Protein AF-A0A9D4TYN7-F1 (afdb_monomer_lite)

Secondary structure (DSSP, 8-state):
---------------PPPP------------HHHHHHHHHHHHHHHHHHHHHHH-------SS-----TTS--GGG--SHHHHHHHHHHHHHHHHHHHHHHHHHS-S---TT-S---

Foldseek 3Di:
DDDDDDDDDDDDDDDDDDDDDDDDDDDDDDDVVVVVCVVVVVVVVVVVVVVVVVPPVPPPPPDDDLPQPPPPDDVSCSDPVVVCVVCVVVVVVVVVVVVVVCVVVPPDPDPPPDDDD

Organism: Chlorella vulgaris (NCBI:txid3077)

Radius of gyration: 37.1 Å; chains: 1; bounding box: 68×75×86 Å

Sequence (117 aa):
MQTVAASTSFSRVALARPQAVRTVAVRAVVCRAQQQNIAAKAAAAAVSLPALLAAHPALALVDNRLNGDGTGRILGINDPSLFWVIAGVFTLIWAIYYRSTRDVDGGDNDEDFGLKL

Structure (mmCIF, N/CA/C/O backbone):
data_AF-A0A9D4TYN7-F1
#
_entry.id   AF-A0A9D4TYN7-F1
#
loop_
_atom_site.group_PDB
_atom_site.id
_atom_site.type_symbol
_atom_site.label_atom_id
_atom_site.label_alt_id
_atom_site.label_comp_id
_atom_site.label_asym_id
_atom_site.label_entity_id
_atom_site.label_seq_id
_atom_site.pdbx_PDB_ins_code
_atom_site.Cartn_x
_atom_site.Cartn_y
_atom_site.Cartn_z
_atom_site.occupancy
_atom_site.B_iso_or_equiv
_atom_site.auth_seq_id
_atom_site.auth_comp_id
_atom_site.auth_asym_id
_atom_site.auth_atom_id
_atom_site.pdbx_PDB_model_num
ATOM 1 N N . MET A 1 1 ? 36.505 -50.407 24.453 1.00 43.72 1 MET A N 1
ATOM 2 C CA . MET A 1 1 ? 37.250 -50.247 25.717 1.00 43.72 1 MET A CA 1
ATOM 3 C C . MET A 1 1 ? 38.074 -48.971 25.626 1.00 43.72 1 MET A C 1
ATOM 5 O O . MET A 1 1 ? 38.730 -48.788 24.615 1.00 43.72 1 MET A O 1
ATOM 9 N N . GLN A 1 2 ? 38.017 -48.161 26.688 1.00 43.72 2 GLN A N 1
ATOM 10 C CA . GLN A 1 2 ? 38.859 -46.999 27.024 1.00 43.72 2 GLN A CA 1
ATOM 11 C C . GLN A 1 2 ? 38.504 -45.633 26.401 1.00 43.72 2 GLN A C 1
ATOM 13 O O . GLN A 1 2 ? 38.857 -45.279 25.284 1.00 43.72 2 GLN A O 1
ATOM 18 N N . THR A 1 3 ? 37.791 -44.876 27.233 1.00 45.53 3 THR A N 1
ATOM 19 C CA . THR A 1 3 ? 37.535 -43.433 27.244 1.00 45.53 3 THR A CA 1
ATOM 20 C C . THR A 1 3 ? 38.783 -42.658 27.686 1.00 45.53 3 THR A C 1
ATOM 22 O O . THR A 1 3 ? 39.393 -43.042 28.684 1.00 45.53 3 THR A O 1
ATOM 25 N N . VAL A 1 4 ? 39.122 -41.541 27.031 1.00 53.94 4 VAL A N 1
ATOM 26 C CA . VAL A 1 4 ? 40.171 -40.605 27.487 1.00 53.94 4 VAL A CA 1
ATOM 27 C C . VAL A 1 4 ? 39.534 -39.261 27.845 1.00 53.94 4 VAL A C 1
ATOM 29 O O . VAL A 1 4 ? 38.723 -38.721 27.098 1.00 53.94 4 VAL A O 1
ATOM 32 N N . ALA A 1 5 ? 39.862 -38.793 29.047 1.00 53.22 5 ALA A N 1
ATOM 33 C CA . ALA A 1 5 ? 39.185 -37.747 29.799 1.00 53.22 5 ALA A CA 1
ATOM 34 C C . ALA A 1 5 ? 39.581 -36.321 29.374 1.00 53.22 5 ALA A C 1
ATOM 36 O O . ALA A 1 5 ? 40.753 -36.027 29.144 1.00 53.22 5 ALA A O 1
ATOM 37 N N . ALA A 1 6 ? 38.590 -35.426 29.333 1.00 53.38 6 ALA A N 1
ATOM 38 C CA . ALA A 1 6 ? 38.762 -33.992 29.134 1.00 53.38 6 ALA A CA 1
ATOM 39 C C . ALA A 1 6 ? 39.302 -33.322 30.410 1.00 53.38 6 ALA A C 1
ATOM 41 O O . ALA A 1 6 ? 38.750 -33.487 31.497 1.00 53.38 6 ALA A O 1
ATOM 42 N N . SER A 1 7 ? 40.380 -32.551 30.266 1.00 56.97 7 SER A N 1
ATOM 43 C CA . SER A 1 7 ? 41.006 -31.785 31.345 1.00 56.97 7 SER A CA 1
ATOM 44 C C . SER A 1 7 ? 40.399 -30.382 31.410 1.00 56.97 7 SER A C 1
ATOM 46 O O . SER A 1 7 ? 40.765 -29.503 30.632 1.00 56.97 7 SER A O 1
ATOM 48 N N . THR A 1 8 ? 39.461 -30.158 32.330 1.00 56.66 8 THR A N 1
ATOM 49 C CA . THR A 1 8 ? 38.904 -28.830 32.635 1.00 56.66 8 THR A CA 1
ATOM 50 C C . THR A 1 8 ? 39.535 -28.278 33.909 1.00 56.66 8 THR A C 1
ATOM 52 O O . 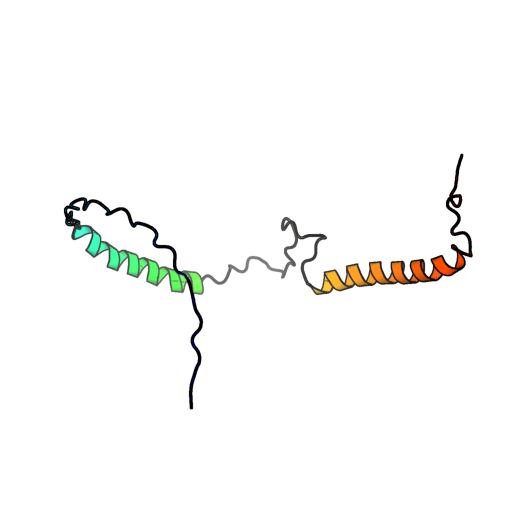THR A 1 8 ? 39.311 -28.797 35.003 1.00 56.66 8 THR A O 1
ATOM 55 N N . SER A 1 9 ? 40.334 -27.223 33.756 1.00 57.66 9 SER A N 1
ATOM 56 C CA . SER A 1 9 ? 40.916 -26.450 34.855 1.00 57.66 9 SER A CA 1
ATOM 57 C C . SER A 1 9 ? 39.853 -25.524 35.454 1.00 57.66 9 SER A C 1
ATOM 59 O O . SER A 1 9 ? 39.300 -24.684 34.747 1.00 57.66 9 SER A O 1
ATOM 61 N N . PHE A 1 10 ? 39.556 -25.674 36.746 1.00 57.34 10 PHE A N 1
ATOM 62 C CA . PHE A 1 10 ? 38.622 -24.812 37.473 1.00 57.34 10 PHE A CA 1
ATOM 63 C C . PHE A 1 10 ? 39.384 -23.949 38.484 1.00 57.34 10 PHE A C 1
ATOM 65 O O . PHE A 1 10 ? 39.890 -24.444 39.494 1.00 57.34 10 PHE A O 1
ATOM 72 N N . SER A 1 11 ? 39.447 -22.644 38.220 1.00 58.06 11 SER A N 1
ATOM 73 C CA . SER A 1 11 ? 39.968 -21.641 39.151 1.00 58.06 11 SER A CA 1
ATOM 74 C C . SER A 1 11 ? 39.044 -21.508 40.364 1.00 58.06 11 SER A C 1
ATOM 76 O O . SER A 1 11 ? 37.849 -21.248 40.230 1.00 58.06 11 SER A O 1
ATOM 78 N N . ARG A 1 12 ? 39.596 -21.683 41.568 1.00 55.41 12 ARG A N 1
ATOM 79 C CA . ARG A 1 12 ? 38.863 -21.546 42.834 1.00 55.41 12 ARG A CA 1
ATOM 80 C C . ARG A 1 12 ? 38.635 -20.067 43.148 1.00 55.41 12 ARG A C 1
ATOM 82 O O . ARG A 1 12 ? 39.568 -19.368 43.530 1.00 55.41 12 ARG A O 1
ATOM 89 N N . VAL A 1 13 ? 37.395 -19.602 43.029 1.00 61.50 13 VAL A N 1
ATOM 90 C CA . VAL A 1 13 ? 36.963 -18.310 43.581 1.00 61.50 13 VAL A CA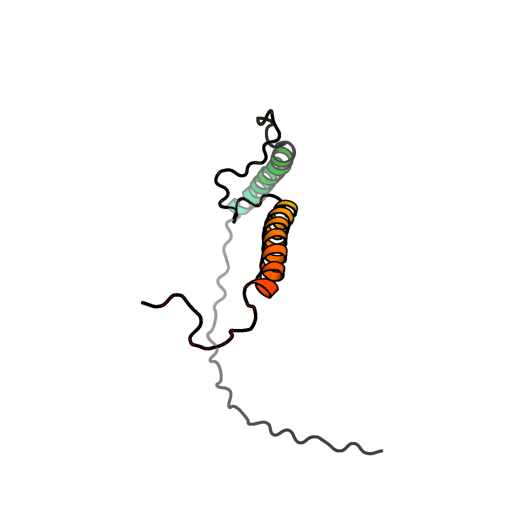 1
ATOM 91 C C . VAL A 1 13 ? 36.685 -18.499 45.073 1.00 61.50 13 VAL A C 1
ATOM 93 O O . VAL A 1 13 ? 35.889 -19.355 45.459 1.00 61.50 13 VAL A O 1
ATOM 96 N N . ALA A 1 14 ? 37.363 -17.729 45.925 1.00 62.03 14 ALA A N 1
ATOM 97 C CA . ALA A 1 14 ? 37.122 -17.726 47.364 1.00 62.03 14 ALA A CA 1
ATOM 98 C C . ALA A 1 14 ? 35.765 -17.064 47.666 1.00 62.03 14 ALA A C 1
ATOM 100 O O . ALA A 1 14 ? 35.566 -15.880 47.401 1.00 62.03 14 ALA A O 1
ATOM 101 N N . LEU A 1 15 ? 34.825 -17.839 48.211 1.00 62.84 15 LEU A N 1
ATOM 102 C CA . LEU A 1 15 ? 33.493 -17.374 48.593 1.00 62.84 15 LEU A CA 1
ATOM 103 C C . LEU A 1 15 ? 33.561 -16.672 49.961 1.00 62.84 15 LEU A C 1
ATOM 105 O O . LEU A 1 15 ? 33.865 -17.305 50.974 1.00 62.84 15 LEU A O 1
ATOM 109 N N . ALA A 1 16 ? 33.271 -15.371 50.008 1.00 64.12 16 ALA A N 1
ATOM 110 C CA . ALA A 1 16 ? 33.114 -14.643 51.265 1.00 64.12 16 ALA A CA 1
ATOM 111 C C . ALA A 1 16 ? 31.874 -15.153 52.027 1.00 64.12 16 ALA A C 1
ATOM 113 O O . ALA A 1 16 ? 30.795 -15.325 51.460 1.00 64.12 16 ALA A O 1
ATOM 114 N N . ARG A 1 17 ? 32.039 -15.418 53.325 1.00 65.12 17 ARG A N 1
ATOM 115 C CA . ARG A 1 17 ? 31.015 -15.998 54.207 1.00 65.12 17 ARG A CA 1
ATOM 116 C C . ARG A 1 17 ? 29.964 -14.933 54.569 1.00 65.12 17 ARG A C 1
ATOM 118 O O . ARG A 1 17 ? 30.345 -13.933 55.179 1.00 65.12 17 ARG A O 1
ATOM 125 N N . PRO A 1 18 ? 28.664 -15.111 54.263 1.00 59.00 18 PRO A N 1
ATOM 126 C CA . PRO A 1 18 ? 27.644 -14.163 54.698 1.00 59.00 18 PRO A CA 1
ATOM 127 C C . PRO A 1 18 ? 27.461 -14.269 56.217 1.00 59.00 18 PRO A C 1
ATOM 129 O O . PRO A 1 18 ? 27.351 -15.367 56.768 1.00 59.00 18 PRO A O 1
ATOM 132 N N . GLN A 1 19 ? 27.452 -13.129 56.908 1.00 63.25 19 GLN A N 1
ATOM 133 C CA . GLN A 1 19 ? 27.131 -13.089 58.332 1.00 63.25 19 GLN A CA 1
ATOM 134 C C . GLN A 1 19 ? 25.619 -13.241 58.522 1.00 63.25 19 GLN A C 1
ATOM 136 O O . GLN A 1 19 ? 24.825 -12.562 57.875 1.00 63.25 19 GLN A O 1
ATOM 141 N N . ALA A 1 20 ? 25.225 -14.161 59.403 1.00 62.06 20 ALA A N 1
ATOM 142 C CA . ALA A 1 20 ? 23.829 -14.439 59.704 1.00 62.06 20 ALA A CA 1
ATOM 143 C C . ALA A 1 20 ? 23.219 -13.287 60.516 1.00 62.06 20 ALA A C 1
ATOM 145 O O . ALA A 1 20 ? 23.463 -13.155 61.715 1.00 62.06 20 ALA A O 1
ATOM 146 N N . VAL A 1 21 ? 22.401 -12.462 59.866 1.00 65.94 21 VAL A N 1
ATOM 147 C CA . VAL A 1 21 ? 21.533 -11.496 60.546 1.00 65.94 21 VAL A CA 1
ATOM 148 C C . VAL A 1 21 ? 20.337 -12.265 61.114 1.00 65.94 21 VAL A C 1
ATOM 150 O O . VAL A 1 21 ? 19.584 -12.885 60.364 1.00 65.94 21 VAL A O 1
ATOM 153 N N . ARG A 1 22 ? 20.160 -12.259 62.443 1.00 65.00 22 ARG A N 1
ATOM 154 C CA . ARG A 1 22 ? 18.971 -12.838 63.095 1.00 65.00 22 ARG A CA 1
ATOM 155 C C . ARG A 1 22 ? 17.739 -12.035 62.684 1.00 65.00 22 ARG A C 1
ATOM 157 O O . ARG A 1 22 ? 17.536 -10.925 63.165 1.00 65.00 22 ARG A O 1
ATOM 164 N N . THR A 1 23 ? 16.898 -12.612 61.836 1.00 66.06 23 THR A N 1
ATOM 165 C CA . THR A 1 23 ? 15.556 -12.095 61.571 1.00 66.06 23 THR A CA 1
ATOM 166 C C . THR A 1 23 ? 14.614 -12.571 62.676 1.00 66.06 23 THR A C 1
ATOM 168 O O . THR A 1 23 ? 14.475 -13.764 62.944 1.00 66.06 23 THR A O 1
ATOM 171 N N . VAL A 1 24 ? 13.986 -11.625 63.374 1.00 66.81 24 VAL A N 1
ATOM 172 C CA . VAL A 1 24 ? 12.922 -11.916 64.341 1.00 66.81 24 VAL A CA 1
ATOM 173 C C . VAL A 1 24 ? 11.612 -12.022 63.566 1.00 66.81 24 VAL A C 1
ATOM 175 O O . VAL A 1 24 ? 11.231 -11.093 62.858 1.00 66.81 24 VAL A O 1
ATOM 178 N N . ALA A 1 25 ? 10.922 -13.157 63.683 1.00 66.81 25 ALA A N 1
ATOM 179 C CA . ALA A 1 25 ? 9.624 -13.358 63.052 1.00 66.81 25 ALA A CA 1
ATOM 180 C C . ALA A 1 25 ? 8.565 -12.477 63.735 1.00 66.81 25 ALA A C 1
ATOM 182 O O . ALA A 1 25 ? 8.089 -12.787 64.828 1.00 66.81 25 ALA A O 1
ATOM 183 N N . VAL A 1 26 ? 8.185 -11.376 63.087 1.00 65.44 26 VAL A N 1
ATOM 184 C CA . VAL A 1 26 ? 7.032 -10.573 63.503 1.00 65.44 26 VAL A CA 1
ATOM 185 C C . VAL A 1 26 ? 5.770 -11.334 63.103 1.00 65.44 26 VAL A C 1
ATOM 187 O O . VAL A 1 26 ? 5.516 -11.567 61.922 1.00 65.44 26 VAL A O 1
ATOM 190 N N . ARG A 1 27 ? 4.973 -11.755 64.089 1.00 65.50 27 ARG A N 1
ATOM 191 C CA . ARG A 1 27 ? 3.654 -12.339 63.828 1.00 65.50 27 ARG A CA 1
ATOM 192 C C . ARG A 1 27 ? 2.712 -11.235 63.358 1.00 65.50 27 ARG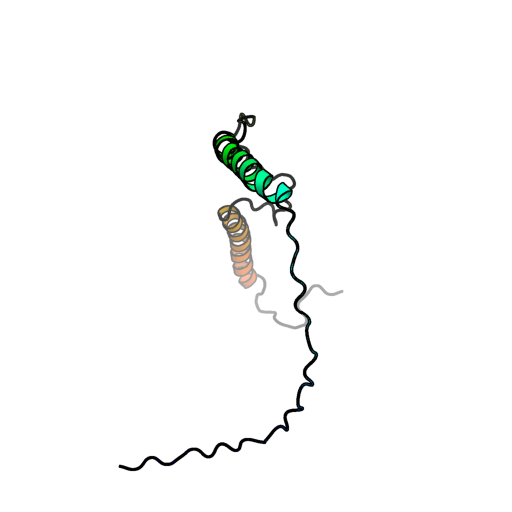 A C 1
ATOM 194 O O . ARG A 1 27 ? 2.431 -10.306 64.108 1.00 65.50 27 ARG A O 1
ATOM 201 N N . ALA A 1 28 ? 2.206 -11.359 62.134 1.00 66.81 28 ALA A N 1
ATOM 202 C CA . ALA A 1 28 ? 1.147 -10.494 61.634 1.00 66.81 28 ALA A CA 1
ATOM 203 C C . ALA A 1 28 ? -0.127 -10.721 62.465 1.00 66.81 28 ALA A C 1
ATOM 205 O O . ALA A 1 28 ? -0.738 -11.791 62.414 1.00 66.81 28 ALA A O 1
ATOM 206 N N . VAL A 1 29 ? -0.517 -9.721 63.255 1.00 66.44 29 VAL A N 1
ATOM 207 C CA . VAL A 1 29 ? -1.801 -9.714 63.960 1.00 66.44 29 VAL A CA 1
ATOM 208 C C . VAL A 1 29 ? -2.863 -9.285 62.957 1.00 66.44 29 VAL A C 1
ATOM 210 O O . VAL A 1 29 ? -2.989 -8.109 62.627 1.00 66.44 29 VAL A O 1
ATOM 213 N N . VAL A 1 30 ? -3.608 -10.253 62.430 1.00 67.06 30 VAL A N 1
ATOM 214 C CA . VAL A 1 30 ? -4.724 -9.986 61.517 1.00 67.06 30 VAL A CA 1
ATOM 215 C C . VAL A 1 30 ? -5.980 -9.692 62.337 1.00 67.06 30 VAL A C 1
ATOM 217 O O . VAL A 1 30 ? -6.443 -10.535 63.109 1.00 67.06 30 VAL A O 1
ATOM 220 N N . CYS A 1 31 ? -6.552 -8.499 62.165 1.00 63.44 31 CYS A N 1
ATOM 221 C CA . CYS A 1 31 ? -7.851 -8.148 62.735 1.00 63.44 31 CYS A CA 1
ATOM 222 C C . CYS A 1 31 ? -8.941 -9.043 62.124 1.00 63.44 31 CYS A C 1
ATOM 224 O O . CYS A 1 31 ? -9.285 -8.900 60.950 1.00 63.44 31 CYS A O 1
ATOM 226 N N . ARG A 1 32 ? -9.534 -9.946 62.919 1.00 59.50 32 ARG A N 1
ATOM 227 C CA . ARG A 1 32 ? -10.610 -10.849 62.455 1.00 59.50 32 ARG A CA 1
ATOM 228 C C . ARG A 1 32 ? -11.850 -10.117 61.921 1.00 59.50 32 ARG A C 1
ATOM 230 O O . ARG A 1 32 ? -12.577 -10.689 61.114 1.00 59.50 32 ARG A O 1
ATOM 237 N N . ALA A 1 33 ? -12.053 -8.851 62.292 1.00 60.12 33 ALA A N 1
ATOM 238 C CA . ALA A 1 33 ? -13.106 -7.998 61.736 1.00 60.12 33 ALA A CA 1
ATOM 239 C C . ALA A 1 33 ? -12.945 -7.748 60.219 1.00 60.12 33 ALA A C 1
ATOM 241 O O . ALA A 1 33 ? -13.935 -7.587 59.505 1.00 60.12 33 ALA A O 1
ATOM 242 N N . GLN A 1 34 ? -11.710 -7.778 59.696 1.00 55.81 34 GLN A N 1
ATOM 243 C CA . GLN A 1 34 ? -11.457 -7.605 58.263 1.00 55.81 34 GLN A CA 1
ATOM 244 C C . GLN A 1 34 ? -11.806 -8.871 57.459 1.00 55.81 34 GLN A C 1
ATOM 246 O O . GLN A 1 34 ? -12.207 -8.760 56.304 1.00 55.81 34 GLN A O 1
ATOM 251 N N . GLN A 1 35 ? -11.729 -10.063 58.069 1.00 55.56 35 GLN A N 1
ATOM 252 C CA . GLN A 1 35 ? -12.039 -11.343 57.414 1.00 55.56 35 GLN A CA 1
ATOM 253 C C . GLN A 1 35 ? -13.532 -11.472 57.070 1.00 55.56 35 GLN A C 1
ATOM 255 O O . GLN A 1 35 ? -13.873 -12.013 56.019 1.00 55.56 35 GLN A O 1
ATOM 260 N N . GLN A 1 36 ? -14.426 -10.943 57.914 1.00 56.09 36 GLN A N 1
ATOM 261 C CA . GLN A 1 36 ? -15.877 -11.025 57.687 1.00 56.09 36 GLN A CA 1
ATOM 262 C C . GLN A 1 36 ? -16.332 -10.226 56.454 1.00 56.09 36 GLN A C 1
ATOM 264 O O . GLN A 1 36 ? -17.306 -10.594 55.803 1.00 56.09 36 GLN A O 1
ATOM 269 N N . ASN A 1 37 ? -15.580 -9.190 56.069 1.00 56.69 37 ASN A N 1
ATOM 270 C CA . ASN A 1 37 ? -15.877 -8.373 54.892 1.00 56.69 37 ASN A CA 1
ATOM 271 C C . ASN A 1 37 ? -15.291 -8.930 53.586 1.00 56.69 37 ASN A C 1
ATOM 273 O O . ASN A 1 37 ? -15.657 -8.449 52.516 1.00 56.69 37 ASN A O 1
ATOM 277 N N . ILE A 1 38 ? -14.410 -9.939 53.633 1.00 58.81 38 ILE A N 1
ATOM 278 C CA . ILE A 1 38 ? -13.862 -10.560 52.414 1.00 58.81 38 ILE A CA 1
ATOM 279 C C . ILE A 1 38 ? -14.949 -11.372 51.707 1.00 58.81 38 ILE A C 1
ATOM 281 O O . ILE A 1 38 ? -15.069 -11.281 50.491 1.00 58.81 38 ILE A O 1
ATOM 285 N N . ALA A 1 39 ? -15.796 -12.088 52.454 1.00 58.06 39 ALA A N 1
ATOM 286 C CA . ALA A 1 39 ? -16.926 -12.823 51.885 1.00 58.06 39 ALA A CA 1
ATOM 287 C C . ALA A 1 39 ? -17.980 -11.881 51.272 1.00 58.06 39 ALA A C 1
ATOM 289 O O . ALA A 1 39 ? -18.472 -12.140 50.179 1.00 58.06 39 ALA A O 1
ATOM 290 N N . ALA A 1 40 ? -18.263 -10.746 51.923 1.00 59.50 40 ALA A N 1
ATOM 291 C CA . ALA A 1 40 ? -19.177 -9.727 51.402 1.00 59.50 40 ALA A CA 1
ATOM 292 C C . ALA A 1 40 ? -18.609 -8.988 50.172 1.00 59.50 40 ALA A C 1
ATOM 294 O O . ALA A 1 40 ? -19.332 -8.748 49.207 1.00 59.50 40 ALA A O 1
ATOM 295 N N . LYS A 1 41 ? -17.301 -8.684 50.156 1.00 57.28 41 LYS A N 1
ATOM 296 C CA . LYS A 1 41 ? -16.610 -8.117 48.981 1.00 57.28 41 LYS A CA 1
ATOM 297 C C . LYS A 1 41 ? -16.515 -9.116 47.826 1.00 57.28 41 LYS A C 1
ATOM 299 O O . LYS A 1 41 ? -16.681 -8.716 46.680 1.00 57.28 41 LYS A O 1
ATOM 304 N N . ALA A 1 42 ? -16.294 -10.399 48.115 1.00 59.34 42 ALA A N 1
ATOM 305 C CA . ALA A 1 42 ? -16.302 -11.462 47.113 1.00 59.34 42 ALA A CA 1
ATOM 306 C C . ALA A 1 42 ? -17.704 -11.665 46.521 1.00 59.34 42 ALA A C 1
ATOM 308 O O . ALA A 1 42 ? -17.831 -11.812 45.311 1.00 59.34 42 ALA A O 1
ATOM 309 N N . ALA A 1 43 ? -18.757 -11.586 47.340 1.00 58.09 43 ALA A N 1
ATOM 310 C CA . ALA A 1 43 ? -20.138 -11.628 46.867 1.00 58.09 43 ALA A CA 1
ATOM 311 C C . ALA A 1 43 ? -20.486 -10.407 45.994 1.00 58.09 43 ALA A C 1
ATOM 313 O O . ALA A 1 43 ? -21.087 -10.566 44.937 1.00 58.09 43 ALA A O 1
ATOM 314 N N . ALA A 1 44 ? -20.042 -9.201 46.365 1.00 58.59 44 ALA A N 1
ATOM 315 C CA . ALA A 1 44 ? -20.235 -7.999 45.548 1.00 58.59 44 ALA A CA 1
ATOM 316 C C . ALA A 1 44 ? -19.478 -8.060 44.204 1.00 58.59 44 ALA A C 1
ATOM 318 O O . ALA A 1 44 ? -20.008 -7.633 43.180 1.00 58.59 44 ALA A O 1
ATOM 319 N N . ALA A 1 45 ? -18.273 -8.640 44.185 1.00 59.53 45 ALA A N 1
ATOM 320 C CA . ALA A 1 45 ? -17.505 -8.882 42.960 1.00 59.53 45 ALA A CA 1
ATOM 321 C C . ALA A 1 45 ? -18.073 -10.035 42.106 1.00 59.53 45 ALA A C 1
ATOM 323 O O . ALA A 1 45 ? -17.917 -10.042 40.889 1.00 59.53 45 ALA A O 1
ATOM 324 N N . ALA A 1 46 ? -18.758 -11.003 42.719 1.00 59.25 46 ALA A N 1
ATOM 325 C CA . ALA A 1 46 ? -19.432 -12.081 41.999 1.00 59.25 46 ALA A CA 1
ATOM 326 C C . ALA A 1 46 ? -20.731 -11.609 41.322 1.00 59.25 46 ALA A C 1
ATOM 328 O O . ALA A 1 46 ? -21.093 -12.139 40.277 1.00 59.25 46 ALA A O 1
ATOM 329 N N . VAL A 1 47 ? -21.410 -10.597 41.876 1.00 60.16 47 VAL A N 1
ATOM 330 C CA . VAL A 1 47 ? -22.630 -10.003 41.292 1.00 60.16 47 VAL A CA 1
ATOM 331 C C . VAL A 1 47 ? -22.310 -8.992 40.179 1.00 60.16 47 VAL A C 1
ATOM 333 O O . VAL A 1 47 ? -23.140 -8.766 39.298 1.00 60.16 47 VAL A O 1
ATOM 336 N N . SER A 1 48 ? -21.095 -8.431 40.141 1.00 57.62 48 SER A N 1
ATOM 337 C CA . SER A 1 48 ? -20.672 -7.543 39.048 1.00 57.62 48 SER A CA 1
ATOM 338 C C . SER A 1 48 ? -20.312 -8.285 37.755 1.00 57.62 48 SER A C 1
ATOM 340 O O . SER A 1 48 ? -20.425 -7.701 36.682 1.00 57.62 48 SER A O 1
ATOM 342 N N . LEU A 1 49 ? -19.941 -9.568 37.824 1.00 61.28 49 LEU A N 1
ATOM 343 C CA . LEU A 1 49 ? -19.651 -10.406 36.651 1.00 61.28 49 LEU A CA 1
ATOM 344 C C . LEU A 1 49 ? -20.879 -10.606 35.740 1.00 61.28 49 LEU A C 1
ATOM 346 O O . LEU A 1 49 ? -20.774 -10.311 34.551 1.00 61.28 49 LEU A O 1
ATOM 350 N N . PRO A 1 50 ? -22.055 -11.023 36.249 1.00 62.44 50 PRO A N 1
ATOM 351 C CA . PRO A 1 50 ? -23.278 -11.092 35.455 1.00 62.44 50 PRO A CA 1
ATOM 352 C C . PRO A 1 50 ? -23.721 -9.723 34.944 1.00 62.44 50 PRO A C 1
ATOM 354 O O . PRO A 1 50 ? -24.201 -9.639 33.825 1.00 62.44 50 PRO A O 1
ATOM 357 N N . ALA A 1 51 ? -23.539 -8.653 35.726 1.00 60.75 51 ALA A N 1
ATOM 358 C CA . ALA A 1 51 ? -23.890 -7.298 35.303 1.00 60.75 51 ALA A CA 1
ATOM 359 C C . ALA A 1 51 ? -22.972 -6.775 34.184 1.00 60.75 51 ALA A C 1
ATOM 361 O O . ALA A 1 51 ? -23.450 -6.086 33.293 1.00 60.75 51 ALA A O 1
ATOM 362 N N . LEU A 1 52 ? -21.686 -7.141 34.182 1.00 60.28 52 LEU A N 1
ATOM 363 C CA . LEU A 1 52 ? -20.736 -6.819 33.113 1.00 60.28 52 LEU A CA 1
ATOM 364 C C . LEU A 1 52 ? -20.960 -7.683 31.860 1.00 60.28 52 LEU A C 1
ATOM 366 O O . LEU A 1 52 ? -20.812 -7.192 30.749 1.00 60.28 52 LEU A O 1
ATOM 370 N N . LEU A 1 53 ? -21.352 -8.950 32.028 1.00 62.00 53 LEU A N 1
ATOM 371 C CA . LEU A 1 53 ? -21.713 -9.846 30.921 1.00 62.00 53 LEU A CA 1
ATOM 372 C C . LEU A 1 53 ? -23.093 -9.506 30.324 1.00 62.00 53 LEU A C 1
ATOM 374 O O . LEU A 1 53 ? -23.315 -9.686 29.128 1.00 62.00 53 LEU A O 1
ATOM 378 N N . ALA A 1 54 ? -24.021 -9.001 31.144 1.00 60.59 54 ALA A N 1
ATOM 379 C CA . ALA A 1 54 ? -25.337 -8.514 30.726 1.00 60.59 54 ALA A CA 1
ATOM 380 C C . ALA A 1 54 ? -25.295 -7.068 30.216 1.00 60.59 54 ALA A C 1
ATOM 382 O O . ALA A 1 54 ? -26.160 -6.683 29.429 1.00 60.59 54 ALA A O 1
ATOM 383 N N . ALA A 1 55 ? -24.271 -6.294 30.591 1.00 57.31 55 ALA A N 1
ATOM 384 C CA . ALA A 1 55 ? -23.876 -5.070 29.910 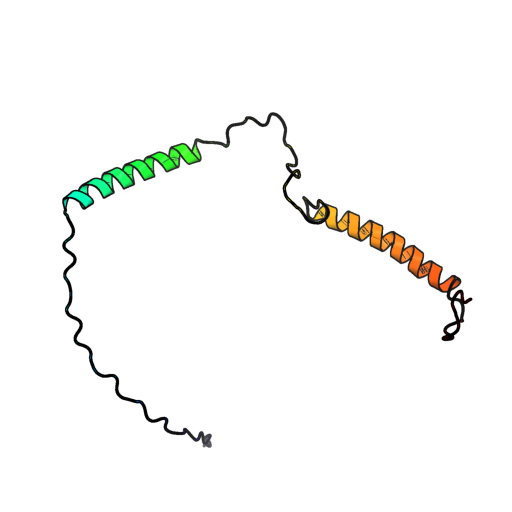1.00 57.31 55 ALA A CA 1
ATOM 385 C C . ALA A 1 55 ? -23.271 -5.436 28.549 1.00 57.31 55 ALA A C 1
ATOM 387 O O . ALA A 1 55 ? -22.083 -5.263 28.287 1.00 57.31 55 ALA A O 1
ATOM 388 N N . HIS A 1 56 ? -24.128 -5.930 27.654 1.00 57.03 56 HIS A N 1
ATOM 389 C CA . HIS A 1 56 ? -23.887 -5.767 26.232 1.00 57.03 56 HIS A CA 1
ATOM 390 C C . HIS A 1 56 ? -23.558 -4.286 26.018 1.00 57.03 56 HIS A C 1
ATOM 392 O O . HIS A 1 56 ? -24.265 -3.445 26.585 1.00 57.03 56 HIS A O 1
ATOM 398 N N . PRO A 1 57 ? -22.484 -3.955 25.281 1.00 62.84 57 PRO A N 1
ATOM 399 C CA . PRO A 1 57 ? -22.084 -2.571 25.067 1.00 62.84 57 PRO A CA 1
ATOM 400 C C . PRO A 1 57 ? -23.307 -1.822 24.556 1.00 62.84 57 PRO A C 1
ATOM 402 O O . PRO A 1 57 ? -23.779 -2.129 23.470 1.00 62.84 57 PRO A O 1
ATOM 405 N N . ALA A 1 58 ? -23.872 -0.940 25.387 1.00 54.09 58 ALA A N 1
ATOM 406 C CA . ALA A 1 58 ? -25.150 -0.295 25.141 1.00 54.09 58 ALA A CA 1
ATOM 407 C C . ALA A 1 58 ? -25.190 0.231 23.700 1.00 54.09 58 ALA A C 1
ATOM 409 O O . ALA A 1 58 ? -24.349 1.035 23.298 1.00 54.09 58 ALA A O 1
ATOM 410 N N . LEU A 1 59 ? -26.142 -0.303 22.932 1.00 57.22 59 LEU A N 1
ATOM 411 C CA . LEU A 1 59 ? -26.362 -0.126 21.500 1.00 57.22 59 LEU A CA 1
ATOM 412 C C . LEU A 1 59 ? -26.782 1.329 21.213 1.00 57.22 59 LEU A C 1
ATOM 414 O O . LEU A 1 59 ? -27.930 1.610 20.890 1.00 57.22 59 LEU A O 1
ATOM 418 N N . ALA A 1 60 ? -25.861 2.273 21.385 1.00 60.59 60 ALA A N 1
ATOM 419 C CA . ALA A 1 60 ? -26.030 3.687 21.050 1.00 60.59 60 ALA A CA 1
ATOM 420 C C . ALA A 1 60 ? -25.301 4.061 19.745 1.00 60.59 60 ALA A C 1
ATOM 422 O O . ALA A 1 60 ? -25.095 5.234 19.451 1.00 60.59 60 ALA A O 1
ATOM 423 N N . LEU A 1 61 ? -24.905 3.070 18.945 1.00 59.00 61 LEU A N 1
ATOM 424 C CA . LEU A 1 61 ? -24.324 3.260 17.620 1.00 59.00 61 LEU A CA 1
ATOM 425 C C . LEU A 1 61 ? -25.265 2.602 16.614 1.00 59.00 61 LEU A C 1
ATOM 427 O O . LEU A 1 61 ? -25.135 1.429 16.294 1.00 59.00 61 LEU A O 1
ATOM 431 N N . VAL A 1 62 ? -26.243 3.384 16.150 1.00 66.56 62 VAL A N 1
ATOM 432 C CA . VAL A 1 62 ? -27.218 3.015 15.103 1.00 66.56 62 VAL A CA 1
ATOM 433 C C . VAL A 1 62 ? -26.537 2.561 13.795 1.00 66.56 62 VAL A C 1
ATOM 435 O O . VAL A 1 62 ? -27.170 1.890 12.990 1.00 66.56 62 VAL A O 1
ATOM 438 N N . ASP A 1 63 ? -25.232 2.821 13.634 1.00 81.06 63 ASP A N 1
ATOM 439 C CA . ASP A 1 63 ? -24.426 2.415 12.481 1.00 81.06 63 ASP A CA 1
ATOM 440 C C . ASP A 1 63 ? -23.138 1.708 12.921 1.00 81.06 63 ASP A C 1
ATOM 442 O O . ASP A 1 63 ? -22.477 2.141 13.871 1.00 81.06 63 ASP A O 1
ATOM 446 N N . ASN A 1 64 ? -22.717 0.689 12.164 1.00 80.38 64 ASN A N 1
ATOM 447 C CA . ASN A 1 64 ? -21.345 0.183 12.220 1.00 80.38 64 ASN A CA 1
ATOM 448 C C . ASN A 1 64 ? -20.410 1.236 11.614 1.00 80.38 64 ASN A C 1
ATOM 450 O O . ASN A 1 64 ? -20.345 1.404 10.396 1.00 80.38 64 ASN A O 1
ATOM 454 N N . ARG A 1 65 ? -19.699 1.966 12.473 1.00 78.94 65 ARG A N 1
ATOM 455 C CA . ARG A 1 65 ? -18.704 2.963 12.063 1.00 78.94 65 ARG A CA 1
ATOM 456 C C . ARG A 1 65 ? -17.333 2.295 12.041 1.00 78.94 65 ARG A C 1
ATOM 458 O O . ARG A 1 65 ? -17.047 1.423 12.850 1.00 78.94 65 ARG A O 1
ATOM 465 N N . LEU A 1 66 ? -16.464 2.718 11.127 1.00 78.19 66 LEU A N 1
ATOM 466 C CA . LEU A 1 66 ? -15.102 2.176 11.024 1.00 78.19 66 LEU A CA 1
ATOM 467 C C . LEU A 1 66 ? -14.162 2.714 12.132 1.00 78.19 66 LEU A C 1
ATOM 469 O O . LEU A 1 66 ? -13.036 2.241 12.263 1.00 78.19 66 LEU A O 1
ATOM 473 N N . ASN A 1 67 ? -14.631 3.707 12.914 1.00 78.81 67 ASN A N 1
ATOM 474 C CA . ASN A 1 67 ? -13.993 4.290 14.111 1.00 78.81 67 ASN A CA 1
ATOM 475 C C . ASN A 1 67 ? -12.476 4.535 13.966 1.00 78.81 67 ASN A C 1
ATOM 477 O O . ASN A 1 67 ? -11.680 4.191 14.839 1.00 78.81 67 ASN A O 1
ATOM 481 N N . GLY A 1 68 ? -12.063 5.095 12.826 1.00 83.81 68 GLY A N 1
ATOM 482 C CA . GLY A 1 68 ? -10.661 5.405 12.532 1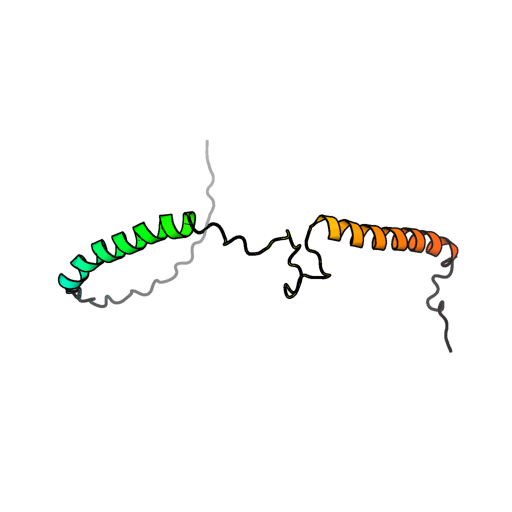.00 83.81 68 GLY A CA 1
ATOM 483 C C . GLY A 1 68 ? -10.206 6.790 13.001 1.00 83.81 68 GLY A C 1
ATOM 484 O O . GLY A 1 68 ? -9.007 7.072 12.980 1.00 83.81 68 GLY A O 1
ATOM 485 N N . ASP A 1 69 ? -11.128 7.649 13.429 1.00 83.88 69 ASP A N 1
ATOM 486 C CA . ASP A 1 69 ? -10.858 9.011 13.880 1.00 83.88 69 ASP A CA 1
ATOM 487 C C . ASP A 1 69 ? -10.115 9.033 15.226 1.00 83.88 69 ASP A C 1
ATOM 489 O O . ASP A 1 69 ? -10.361 8.221 16.111 1.00 83.88 69 ASP A O 1
ATOM 493 N N . GLY A 1 70 ? -9.122 9.919 15.364 1.00 86.19 70 GLY A N 1
ATOM 494 C CA . GLY A 1 70 ? -8.342 10.074 16.603 1.00 86.19 70 GLY A CA 1
ATOM 495 C C . GLY A 1 70 ? -7.438 8.892 16.995 1.00 86.19 70 GLY A C 1
ATOM 496 O O . GLY A 1 70 ? -6.726 8.984 17.989 1.00 86.19 70 GLY A O 1
ATOM 497 N N . THR A 1 71 ? -7.410 7.800 16.220 1.00 84.56 71 THR A N 1
ATOM 498 C CA . THR A 1 71 ? -6.659 6.571 16.558 1.00 84.56 71 THR A CA 1
ATOM 499 C C . THR A 1 71 ? -5.152 6.639 16.286 1.00 84.56 71 THR A C 1
ATOM 501 O O . THR A 1 71 ? -4.424 5.727 16.670 1.00 84.56 71 THR A O 1
ATOM 504 N N . GLY A 1 72 ? -4.666 7.685 15.605 1.00 89.56 72 GLY A N 1
ATOM 505 C CA . GLY A 1 72 ? -3.238 7.859 15.301 1.00 89.56 72 GLY A CA 1
ATOM 506 C C . GLY A 1 72 ? -2.635 6.746 14.434 1.00 89.56 72 GLY A C 1
ATOM 507 O O . GLY A 1 72 ? -1.422 6.543 14.446 1.00 89.56 72 GLY A O 1
ATOM 508 N N . ARG A 1 73 ? -3.466 5.993 13.701 1.00 88.06 73 ARG A N 1
ATOM 509 C CA . ARG A 1 73 ? -3.014 4.874 12.868 1.00 88.06 73 ARG A CA 1
ATOM 510 C C . ARG A 1 73 ? -2.099 5.362 11.748 1.00 88.06 73 ARG A C 1
ATOM 512 O O . ARG A 1 73 ? -2.433 6.289 11.011 1.00 88.06 73 ARG A O 1
ATOM 519 N N . ILE A 1 74 ? -0.960 4.689 11.603 1.00 85.12 74 ILE A N 1
ATOM 520 C CA . ILE A 1 74 ? 0.042 4.983 10.576 1.00 85.12 74 ILE A CA 1
ATOM 521 C C . ILE A 1 74 ? -0.618 4.892 9.194 1.00 85.12 74 ILE A C 1
ATOM 523 O O . ILE A 1 74 ? -1.231 3.877 8.859 1.00 85.12 74 ILE A O 1
ATOM 527 N N . LEU A 1 75 ? -0.528 5.984 8.425 1.00 86.19 75 LEU A N 1
ATOM 528 C CA . LEU A 1 75 ? -1.131 6.149 7.093 1.00 86.19 75 LEU A CA 1
ATOM 529 C C . LEU A 1 75 ? -2.654 5.892 7.031 1.00 86.19 75 LEU A C 1
ATOM 531 O O . LEU A 1 75 ? -3.196 5.678 5.951 1.00 86.19 75 LEU A O 1
ATOM 535 N N . GLY A 1 76 ? -3.356 5.899 8.172 1.00 90.00 76 GLY A N 1
ATOM 536 C CA . GLY A 1 76 ? -4.794 5.614 8.231 1.00 90.00 76 GLY A CA 1
ATOM 537 C C . GLY A 1 76 ? -5.168 4.146 7.984 1.00 90.00 76 GLY A C 1
ATOM 538 O O . GLY A 1 76 ? -6.327 3.853 7.694 1.00 90.00 76 GLY A O 1
ATOM 539 N N . ILE A 1 77 ? -4.218 3.209 8.098 1.00 92.44 77 ILE A N 1
ATOM 540 C CA . ILE A 1 77 ? -4.454 1.786 7.816 1.00 92.44 77 ILE A CA 1
ATOM 541 C C . ILE A 1 77 ? -5.276 1.160 8.955 1.00 92.44 77 ILE A C 1
ATOM 543 O O . ILE A 1 77 ? -4.778 0.903 10.056 1.00 92.44 77 ILE A O 1
ATOM 547 N N . ASN A 1 78 ? -6.568 0.934 8.697 1.00 90.50 78 ASN A N 1
ATOM 548 C CA . ASN A 1 78 ? -7.468 0.274 9.646 1.00 90.50 78 ASN A CA 1
ATOM 549 C C . ASN A 1 78 ? -7.437 -1.263 9.526 1.00 90.50 78 ASN A C 1
ATOM 551 O O . ASN A 1 78 ? -7.474 -1.952 10.546 1.00 90.50 78 ASN A O 1
ATOM 555 N N . ASP A 1 79 ? -7.272 -1.766 8.299 1.00 90.94 79 ASP A N 1
ATOM 556 C CA . ASP A 1 79 ? -7.292 -3.183 7.926 1.00 90.94 79 ASP A CA 1
ATOM 557 C C . ASP A 1 79 ? -6.013 -3.553 7.135 1.00 90.94 79 ASP A C 1
ATOM 559 O O . ASP A 1 79 ? -5.542 -2.733 6.338 1.00 90.94 79 ASP A O 1
ATOM 563 N N . PRO A 1 80 ? -5.431 -4.757 7.315 1.00 89.25 80 PRO A N 1
ATOM 564 C CA . PRO A 1 80 ? -4.244 -5.206 6.578 1.00 89.25 80 PRO A CA 1
ATOM 565 C C . PRO A 1 80 ? -4.363 -5.138 5.047 1.00 89.25 80 PRO A C 1
ATOM 567 O O . PRO A 1 80 ? -3.356 -4.969 4.361 1.00 89.25 80 PRO A O 1
ATOM 570 N N . SER A 1 81 ? -5.571 -5.244 4.493 1.00 93.06 81 SER A N 1
ATOM 571 C CA . SER A 1 81 ? -5.827 -5.101 3.054 1.00 93.06 81 SER A CA 1
ATOM 572 C C . SER A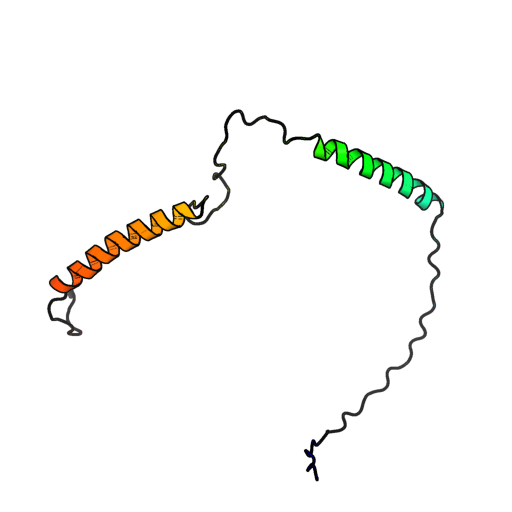 1 81 ? -5.475 -3.708 2.515 1.00 93.06 81 SER A C 1
ATOM 574 O O . SER A 1 81 ? -4.956 -3.601 1.404 1.00 93.06 81 SER A O 1
ATOM 576 N N . LEU A 1 82 ? -5.662 -2.644 3.307 1.00 92.94 82 LEU A N 1
ATOM 577 C CA . LEU A 1 82 ? -5.347 -1.270 2.890 1.00 92.94 82 LEU A CA 1
ATOM 578 C C . LEU A 1 82 ? -3.846 -1.078 2.650 1.00 92.94 82 LEU A C 1
ATOM 580 O O . LEU A 1 82 ? -3.459 -0.338 1.746 1.00 92.94 82 LEU A O 1
ATOM 584 N N . PHE A 1 83 ? -2.997 -1.774 3.409 1.00 95.00 83 PHE A N 1
ATOM 585 C CA . PHE A 1 83 ? -1.557 -1.754 3.170 1.00 95.00 83 PHE A CA 1
ATOM 586 C C . PHE A 1 83 ? -1.216 -2.293 1.776 1.00 95.00 83 PHE A C 1
ATOM 588 O O . PHE A 1 83 ? -0.431 -1.678 1.057 1.00 95.00 83 PHE A O 1
ATOM 595 N N . TRP A 1 84 ? -1.845 -3.397 1.365 1.00 96.31 84 TRP A N 1
ATOM 596 C CA . TRP A 1 84 ? -1.616 -3.999 0.051 1.00 96.31 84 TRP A CA 1
ATOM 597 C C . TRP A 1 84 ? -2.067 -3.107 -1.099 1.00 96.31 84 TRP A C 1
ATOM 599 O O . TRP A 1 84 ? -1.429 -3.111 -2.147 1.00 96.31 84 TRP A O 1
ATOM 609 N N . VAL A 1 85 ? -3.116 -2.306 -0.903 1.00 96.12 85 VAL A N 1
ATOM 610 C CA . VAL A 1 85 ? -3.536 -1.311 -1.899 1.00 96.12 85 VAL A CA 1
ATOM 611 C C . VAL A 1 85 ? -2.475 -0.220 -2.044 1.00 96.12 85 VAL A C 1
ATOM 613 O O . VAL A 1 85 ? -2.057 0.079 -3.161 1.00 96.12 85 VAL A O 1
ATOM 616 N N . ILE A 1 86 ? -1.993 0.339 -0.930 1.00 96.25 86 ILE A N 1
ATOM 617 C CA . ILE A 1 86 ? -0.970 1.396 -0.948 1.00 96.25 86 ILE A CA 1
ATOM 618 C C . ILE A 1 86 ? 0.335 0.872 -1.558 1.00 96.25 86 ILE A C 1
ATOM 620 O O . ILE A 1 86 ? 0.875 1.483 -2.481 1.00 96.25 86 ILE A O 1
ATOM 624 N N . ALA A 1 87 ? 0.813 -0.280 -1.083 1.00 96.88 87 ALA A N 1
ATOM 625 C CA . ALA A 1 87 ? 2.009 -0.926 -1.608 1.00 96.88 87 ALA A CA 1
ATOM 626 C C . ALA A 1 87 ? 1.837 -1.287 -3.089 1.00 96.88 87 ALA A C 1
ATOM 628 O O . ALA A 1 87 ? 2.714 -0.996 -3.892 1.00 96.88 87 ALA A O 1
ATOM 629 N N . GLY A 1 88 ? 0.686 -1.842 -3.476 1.00 97.62 88 GLY A N 1
ATOM 630 C CA . GLY A 1 88 ? 0.398 -2.238 -4.851 1.00 97.62 88 GLY A CA 1
ATOM 631 C C . GLY A 1 88 ? 0.428 -1.065 -5.827 1.00 97.62 88 GLY A C 1
ATOM 632 O O . GLY A 1 88 ? 1.084 -1.157 -6.860 1.00 97.62 88 GLY A O 1
ATOM 633 N N . VAL A 1 89 ? -0.219 0.056 -5.495 1.00 97.38 89 VAL A N 1
ATOM 634 C CA . VAL A 1 89 ? -0.228 1.248 -6.360 1.00 97.38 89 VAL A CA 1
ATOM 635 C C . VAL A 1 89 ? 1.163 1.871 -6.454 1.00 97.38 89 VAL A C 1
ATOM 637 O O . VAL A 1 89 ? 1.628 2.161 -7.559 1.00 97.38 89 VAL A O 1
ATOM 640 N N . PHE A 1 90 ? 1.849 2.039 -5.320 1.00 97.38 90 PHE A N 1
ATOM 641 C CA . PHE A 1 90 ? 3.210 2.574 -5.304 1.00 97.38 90 PHE A CA 1
ATOM 642 C C . PHE A 1 90 ? 4.159 1.699 -6.129 1.00 97.38 90 PHE A C 1
ATOM 644 O O . PHE A 1 90 ? 4.853 2.199 -7.013 1.00 97.38 90 PHE A O 1
ATOM 651 N N . THR A 1 91 ? 4.147 0.387 -5.895 1.00 97.81 91 THR A N 1
ATOM 652 C CA . THR A 1 91 ? 4.997 -0.566 -6.610 1.00 97.81 91 THR A CA 1
ATOM 653 C C . THR A 1 91 ? 4.637 -0.659 -8.090 1.00 97.81 91 THR A C 1
ATOM 655 O O . THR A 1 91 ? 5.544 -0.797 -8.904 1.00 97.81 91 THR A O 1
ATOM 658 N N . LEU A 1 92 ? 3.362 -0.542 -8.474 1.00 97.69 92 LEU A N 1
ATOM 659 C CA . LEU A 1 92 ? 2.947 -0.542 -9.880 1.00 97.69 92 LEU A CA 1
ATOM 660 C C . LEU A 1 92 ? 3.547 0.650 -10.634 1.00 97.69 92 LEU A C 1
ATOM 662 O O . LEU A 1 92 ? 4.185 0.468 -11.671 1.00 97.69 92 LEU A O 1
ATOM 666 N N . ILE A 1 93 ? 3.363 1.860 -10.103 1.00 97.50 93 ILE A N 1
ATOM 667 C CA . ILE A 1 93 ? 3.894 3.084 -10.715 1.00 97.50 93 ILE A CA 1
ATOM 668 C C . ILE A 1 93 ? 5.422 3.028 -10.731 1.00 97.50 93 ILE A C 1
ATOM 670 O O . ILE A 1 93 ? 6.035 3.310 -11.759 1.00 97.50 93 ILE A O 1
ATOM 674 N N . TRP A 1 94 ? 6.032 2.596 -9.625 1.00 96.94 94 TRP A N 1
ATOM 675 C CA . TRP A 1 94 ? 7.474 2.409 -9.535 1.00 96.94 94 TRP A CA 1
ATOM 676 C C . TRP A 1 94 ? 7.997 1.393 -10.556 1.00 96.94 94 TRP A C 1
ATOM 678 O O . TRP A 1 94 ? 9.021 1.648 -11.174 1.00 96.94 94 TRP A O 1
ATOM 688 N N . ALA A 1 95 ? 7.304 0.279 -10.795 1.00 96.44 95 ALA A N 1
ATOM 689 C CA . ALA A 1 95 ? 7.731 -0.728 -11.765 1.00 96.44 95 ALA A CA 1
ATOM 690 C C . ALA A 1 95 ? 7.666 -0.202 -13.206 1.00 96.44 95 ALA A C 1
ATOM 692 O O . ALA A 1 95 ? 8.567 -0.470 -14.004 1.00 96.44 95 ALA A O 1
ATOM 693 N N . ILE A 1 96 ? 6.620 0.562 -13.538 1.00 96.00 96 ILE A N 1
ATOM 694 C CA . ILE A 1 96 ? 6.498 1.226 -14.843 1.00 96.00 96 ILE A CA 1
ATOM 695 C C . ILE A 1 96 ? 7.619 2.257 -15.005 1.00 96.00 96 ILE A C 1
ATOM 697 O O . ILE A 1 96 ? 8.313 2.241 -16.021 1.00 96.00 96 ILE A O 1
ATOM 701 N N . TYR A 1 97 ? 7.840 3.092 -13.986 1.00 93.50 97 TYR A N 1
ATOM 702 C CA . TYR A 1 97 ? 8.934 4.058 -13.952 1.00 93.50 97 TYR A CA 1
ATOM 703 C C . TYR A 1 97 ? 10.289 3.369 -14.135 1.00 93.50 97 TYR A C 1
ATOM 705 O O . TYR A 1 97 ? 10.998 3.677 -15.084 1.00 93.50 97 TYR A O 1
ATOM 713 N N . TYR A 1 98 ? 10.601 2.366 -13.313 1.00 93.19 98 TYR A N 1
ATOM 714 C CA . TYR A 1 98 ? 11.855 1.616 -13.357 1.00 93.19 98 TYR A CA 1
ATOM 715 C C . TYR A 1 98 ? 12.108 0.992 -14.731 1.00 93.19 98 TYR A C 1
ATOM 717 O O . TYR A 1 98 ? 13.233 0.983 -15.229 1.00 93.19 98 TYR A O 1
ATOM 725 N N . ARG A 1 99 ? 11.050 0.494 -15.382 1.00 92.81 99 ARG A N 1
ATOM 726 C CA . ARG A 1 99 ? 11.154 -0.021 -16.745 1.00 92.81 99 ARG A CA 1
ATOM 727 C C . ARG A 1 99 ? 11.446 1.089 -17.751 1.00 92.81 99 ARG A C 1
ATOM 729 O O . ARG A 1 99 ? 12.303 0.881 -18.601 1.00 92.81 99 ARG A O 1
ATOM 736 N N . SER A 1 100 ? 10.780 2.238 -17.636 1.00 90.31 100 SER A N 1
ATOM 737 C CA . SER A 1 100 ? 11.025 3.398 -18.504 1.00 90.31 100 SER A CA 1
ATOM 738 C C . SER A 1 100 ? 12.409 4.014 -18.301 1.00 90.31 100 SER A C 1
ATOM 740 O O . SER A 1 100 ? 13.003 4.503 -19.255 1.00 90.31 100 SER A O 1
ATOM 742 N N . THR A 1 101 ? 12.968 3.929 -17.089 1.00 86.38 101 THR A N 1
ATOM 743 C CA . THR A 1 101 ? 14.311 4.432 -16.794 1.00 86.38 101 THR A CA 1
ATOM 744 C C . THR A 1 101 ? 15.354 3.753 -17.667 1.00 86.38 101 THR A C 1
ATOM 746 O O . THR A 1 101 ? 16.307 4.404 -18.048 1.00 86.38 101 THR A O 1
ATOM 749 N N . ARG A 1 102 ? 15.156 2.498 -18.088 1.00 81.62 102 ARG A N 1
ATOM 750 C CA . ARG A 1 102 ? 16.097 1.815 -18.994 1.00 81.62 102 ARG A CA 1
ATOM 751 C C . ARG A 1 102 ? 16.243 2.495 -20.358 1.00 81.62 102 ARG A C 1
ATOM 753 O O . ARG A 1 102 ? 17.293 2.357 -20.972 1.00 81.62 102 ARG A O 1
ATOM 760 N N . ASP A 1 103 ? 15.205 3.192 -20.815 1.00 78.75 103 ASP A N 1
ATOM 761 C CA . ASP A 1 103 ? 15.212 3.918 -22.090 1.00 78.75 103 ASP A CA 1
ATOM 762 C C . ASP A 1 103 ? 15.702 5.368 -21.918 1.00 78.75 103 ASP A C 1
ATOM 764 O O . ASP A 1 103 ? 16.182 5.977 -22.870 1.00 78.75 103 ASP A O 1
ATOM 768 N N . VAL A 1 104 ? 15.578 5.927 -20.707 1.00 76.12 104 VAL A N 1
ATOM 769 C CA . VAL A 1 104 ? 15.994 7.300 -20.366 1.00 76.12 104 VAL A CA 1
ATOM 770 C C . VAL A 1 104 ? 17.456 7.357 -19.908 1.00 76.12 104 VAL A C 1
ATOM 772 O O . VAL A 1 104 ? 18.164 8.301 -20.233 1.00 76.12 104 VAL A O 1
ATOM 775 N N . ASP A 1 105 ? 17.914 6.334 -19.196 1.00 68.94 105 ASP A N 1
ATOM 776 C CA . ASP A 1 105 ? 19.263 6.156 -18.639 1.00 68.94 105 ASP A CA 1
ATOM 777 C C . ASP A 1 105 ? 20.217 5.513 -19.666 1.00 68.94 105 ASP A C 1
ATOM 779 O O . ASP A 1 105 ? 21.075 4.691 -19.346 1.00 68.94 105 ASP A O 1
ATOM 783 N N . GLY A 1 106 ? 19.995 5.813 -20.948 1.00 61.94 106 GLY A N 1
ATOM 784 C CA . GLY A 1 106 ? 20.638 5.171 -22.087 1.00 61.94 106 GLY A CA 1
ATOM 785 C C . GLY A 1 106 ? 22.127 5.492 -22.212 1.00 61.94 106 GLY A C 1
ATOM 786 O O . GLY A 1 106 ? 22.509 6.240 -23.100 1.00 61.94 106 GLY A O 1
ATOM 787 N N . GLY A 1 107 ? 22.959 4.860 -21.382 1.00 58.12 107 GLY A N 1
ATOM 788 C CA . GLY A 1 107 ? 24.401 4.682 -21.610 1.00 58.12 107 GLY A CA 1
ATOM 789 C C . GLY A 1 107 ? 25.328 5.547 -20.765 1.00 58.12 107 GLY A C 1
ATOM 790 O O . GLY A 1 107 ? 26.503 5.220 -20.622 1.00 58.12 107 GLY A O 1
ATOM 791 N N . ASP A 1 108 ? 24.796 6.569 -20.128 1.00 61.31 108 ASP A N 1
ATOM 792 C CA . ASP A 1 108 ? 25.598 7.670 -19.635 1.00 61.31 108 ASP A CA 1
ATOM 793 C C . ASP A 1 108 ? 25.740 7.599 -18.107 1.00 61.31 108 ASP A C 1
ATOM 795 O O . ASP A 1 108 ? 25.173 8.371 -17.339 1.00 61.31 108 ASP A O 1
ATOM 799 N N . ASN A 1 109 ? 26.514 6.599 -17.670 1.00 67.38 109 ASN A N 1
ATOM 800 C CA . ASN A 1 109 ? 26.919 6.404 -16.271 1.00 67.38 109 ASN A CA 1
ATOM 801 C C . ASN A 1 109 ? 28.144 7.261 -15.908 1.00 67.38 109 ASN A C 1
ATOM 803 O O . ASN A 1 109 ? 28.850 6.941 -14.948 1.00 67.38 109 ASN A O 1
ATOM 807 N N . ASP A 1 110 ? 28.445 8.302 -16.688 1.00 73.62 110 ASP A N 1
ATOM 808 C CA . ASP A 1 110 ? 29.560 9.169 -16.341 1.00 73.62 110 ASP A CA 1
ATOM 809 C C . ASP A 1 110 ? 29.164 10.030 -15.142 1.00 73.62 110 ASP A C 1
ATOM 811 O O . ASP A 1 110 ? 28.034 10.498 -15.000 1.00 73.62 110 ASP A O 1
ATOM 815 N N . GLU A 1 111 ? 30.139 10.277 -14.278 1.00 73.75 111 GLU A N 1
ATOM 816 C CA . GLU A 1 111 ? 30.025 11.092 -13.057 1.00 73.75 111 GLU A CA 1
ATOM 817 C C . GLU A 1 111 ? 29.582 12.541 -13.360 1.00 73.75 111 GLU A C 1
ATOM 819 O O . GLU A 1 111 ? 29.188 13.303 -12.478 1.00 73.75 111 GLU A O 1
ATOM 824 N N . ASP A 1 112 ? 29.622 12.891 -14.644 1.00 74.56 112 ASP A N 1
ATOM 825 C CA . ASP A 1 112 ? 29.239 14.147 -15.248 1.00 74.56 112 ASP A CA 1
ATOM 826 C C . ASP A 1 112 ? 27.815 14.152 -15.848 1.00 74.56 112 ASP A C 1
ATOM 828 O O . ASP A 1 112 ? 27.427 15.136 -16.487 1.00 74.56 112 ASP A O 1
ATOM 832 N N . PHE A 1 113 ? 26.998 13.122 -15.636 1.00 74.12 113 PHE A N 1
ATOM 833 C CA . PHE A 1 113 ? 25.605 13.127 -16.080 1.00 74.12 113 PHE A CA 1
ATOM 834 C C . PHE A 1 113 ? 24.659 13.711 -15.034 1.00 74.12 113 PHE A C 1
ATOM 836 O O . PHE A 1 113 ? 24.405 13.161 -13.967 1.00 74.12 113 PHE A O 1
ATOM 843 N N . GLY A 1 114 ? 24.135 14.888 -15.360 1.00 80.38 114 GLY A N 1
ATOM 844 C CA . GLY A 1 114 ? 23.211 15.663 -14.545 1.00 80.38 114 GLY A CA 1
ATOM 845 C C . GLY A 1 114 ? 23.157 17.104 -15.044 1.00 80.38 114 GLY A C 1
ATOM 846 O O . GLY A 1 114 ? 24.114 17.596 -15.640 1.00 80.38 114 GLY A O 1
ATOM 847 N N . LEU A 1 115 ? 22.034 17.795 -14.832 1.00 84.56 115 LEU A N 1
ATOM 848 C CA . LEU A 1 115 ? 21.924 19.224 -15.145 1.00 84.56 115 LEU A CA 1
ATOM 849 C C . LEU A 1 115 ? 22.853 20.019 -14.215 1.00 84.56 115 LEU A C 1
ATOM 851 O O . LEU A 1 115 ? 22.588 20.120 -13.017 1.00 84.56 115 LEU A O 1
ATOM 855 N N . LYS A 1 116 ? 23.935 20.571 -14.778 1.00 82.50 116 LYS A N 1
ATOM 856 C CA . LYS A 1 116 ? 24.926 21.410 -14.080 1.00 82.50 116 LYS A CA 1
ATOM 857 C C . LYS A 1 116 ? 24.835 22.855 -14.556 1.00 82.50 116 LYS A C 1
ATOM 859 O O . LYS A 1 116 ? 24.295 23.118 -15.629 1.00 82.50 116 LYS A O 1
ATOM 864 N N . LEU A 1 117 ? 25.354 23.764 -13.735 1.00 78.38 117 LEU A N 1
ATOM 865 C CA . LEU A 1 117 ? 25.410 25.200 -14.007 1.00 78.38 117 LEU A CA 1
ATOM 866 C C . LEU A 1 117 ? 26.676 25.576 -14.780 1.00 78.38 117 LEU A C 1
ATOM 868 O O . LEU A 1 117 ? 27.739 25.008 -14.442 1.00 78.38 117 LEU A O 1
#

InterPro domains:
  IPR009806 Photosystem II PsbW, class 2 [PF07123] (7-117)
  IPR009806 Photosystem II PsbW, class 2 [PTHR34552] (26-117)

pLDDT: mean 71.83, std 15.24, range [43.72, 97.81]